Protein AF-A0A511R8L6-F1 (afdb_monomer)

Organism: NCBI:txid1227553

Secondary structure (DSSP, 8-state):
--HHHHHHS---HHHHHHHHHGGGSS-------TTHHHHHHHHHHHHHHHHTTEETTEE--PPP----

Solvent-accessible surface area (backbone atoms only — not comparable to full-atom values): 4138 Å² total; per-residue (Å²): 97,45,59,50,17,9,65,68,71,49,66,50,74,66,32,53,53,46,48,60,59,48,57,76,49,96,74,85,76,74,68,89,42,91,27,34,69,58,44,50,54,54,49,53,54,46,39,58,58,46,50,62,29,45,54,93,93,42,80,44,85,60,86,77,88,84,80,132

Radius of gyration: 13.33 Å; Cα contacts (8 Å, |Δi|>4): 70; chains: 1; bounding box: 28×21×35 Å

Foldseek 3Di:
DCQCCQAPVDGDPVVLVVLLVCLPPPDDDDDHHPRVVVVVVSSVVSNVVVVQQDDPNDGHDDDDPPDD

InterPro domains:
  IPR015813 Pyruvate/Phosphoenolpyruvate kinase-like domain superfamily [SSF51621] (1-57)
  IPR040442 Pyruvate kinase-like domain superfamily [G3DSA:3.20.20.60] (1-52)

Sequence (68 aa):
MLDRLVKKGTPSRAEVSDAVLAARAECVMLNKGPYLEQGIRVLTEVLRRMQDHQYKKTPKMRPLKVWS

Structure (mmCIF, N/CA/C/O backbone):
data_AF-A0A511R8L6-F1
#
_entry.id   AF-A0A511R8L6-F1
#
loop_
_atom_site.group_PDB
_atom_site.id
_atom_site.type_symbol
_atom_site.label_atom_id
_atom_site.label_alt_id
_atom_site.label_comp_id
_atom_site.label_asym_id
_atom_site.label_entity_id
_atom_site.label_seq_id
_atom_site.pdbx_PDB_ins_code
_atom_site.Cartn_x
_atom_site.Cartn_y
_atom_site.Cartn_z
_atom_site.occupancy
_atom_site.B_iso_or_equiv
_atom_site.auth_seq_id
_atom_site.auth_comp_id
_atom_site.auth_asym_id
_atom_site.auth_atom_id
_atom_site.pdbx_PDB_model_num
ATOM 1 N N . MET A 1 1 ? 3.642 -0.361 7.753 1.00 73.19 1 MET A N 1
ATOM 2 C CA . MET A 1 1 ? 2.861 -0.350 6.505 1.00 73.19 1 MET A CA 1
ATOM 3 C C . MET A 1 1 ? 1.360 -0.508 6.761 1.00 73.19 1 MET A C 1
ATOM 5 O O . MET A 1 1 ? 0.960 -1.487 7.377 1.00 73.19 1 MET A O 1
ATOM 9 N N . LEU A 1 2 ? 0.545 0.464 6.319 1.00 86.94 2 LEU A N 1
ATOM 10 C CA . LEU A 1 2 ? -0.940 0.461 6.314 1.00 86.94 2 LEU A CA 1
ATOM 11 C C . LEU A 1 2 ? -1.665 0.135 7.650 1.00 86.94 2 LEU A C 1
ATOM 13 O O . LEU A 1 2 ? -2.806 -0.327 7.639 1.00 86.94 2 LEU A O 1
ATOM 17 N N . ASP A 1 3 ? -1.064 0.413 8.807 1.00 90.25 3 ASP A N 1
ATOM 18 C CA . ASP A 1 3 ? -1.638 0.103 10.127 1.00 90.25 3 ASP A CA 1
ATOM 19 C C . ASP A 1 3 ? -2.930 0.886 10.419 1.00 90.25 3 ASP A C 1
ATOM 21 O O . ASP A 1 3 ? -3.926 0.334 10.895 1.00 90.25 3 ASP A O 1
ATOM 25 N N . ARG A 1 4 ? -2.953 2.176 10.074 1.00 91.69 4 ARG A N 1
ATOM 26 C CA . ARG A 1 4 ? -4.130 3.033 10.228 1.00 91.69 4 ARG A CA 1
ATOM 27 C C . ARG A 1 4 ? -5.245 2.615 9.283 1.00 91.69 4 ARG A C 1
ATOM 29 O O . ARG A 1 4 ? -6.400 2.641 9.693 1.00 91.69 4 ARG A O 1
ATOM 36 N N . LEU A 1 5 ? -4.913 2.192 8.063 1.00 92.56 5 LEU A N 1
ATOM 37 C CA . LEU A 1 5 ? -5.904 1.654 7.134 1.00 92.56 5 LEU A CA 1
ATOM 38 C C . LEU A 1 5 ? -6.564 0.418 7.736 1.00 92.56 5 LEU A C 1
ATOM 40 O O . LEU A 1 5 ? -7.782 0.387 7.851 1.00 92.56 5 LEU A O 1
ATOM 44 N N . VAL A 1 6 ? -5.780 -0.556 8.197 1.00 94.38 6 VAL A N 1
ATOM 45 C CA . VAL A 1 6 ? -6.340 -1.810 8.713 1.00 94.38 6 VAL A CA 1
ATOM 46 C C . VAL A 1 6 ? -7.154 -1.602 10.001 1.00 94.38 6 VAL A C 1
ATOM 48 O O . VAL A 1 6 ? -8.155 -2.289 10.217 1.00 94.38 6 VAL A O 1
ATOM 51 N N . LYS A 1 7 ? -6.788 -0.621 10.835 1.00 92.19 7 LYS A N 1
ATOM 52 C CA . LYS A 1 7 ? -7.499 -0.315 12.089 1.00 92.19 7 LYS A CA 1
ATOM 53 C C . LYS A 1 7 ? -8.676 0.653 11.932 1.00 92.19 7 LYS A C 1
ATOM 55 O O . LYS A 1 7 ? -9.659 0.517 12.652 1.00 92.19 7 LYS A O 1
ATOM 60 N N . LYS A 1 8 ? -8.576 1.648 11.046 1.00 92.81 8 LYS A N 1
ATOM 61 C CA . LYS A 1 8 ? -9.490 2.808 10.963 1.00 92.81 8 LYS A CA 1
ATOM 62 C C . LYS A 1 8 ? -10.096 3.038 9.573 1.00 92.81 8 LYS A C 1
ATOM 64 O O . LYS A 1 8 ? -10.784 4.036 9.386 1.00 92.81 8 LYS A O 1
ATOM 69 N N . GLY A 1 9 ? -9.800 2.192 8.588 1.00 90.88 9 GLY A N 1
ATOM 70 C CA . GLY A 1 9 ? -10.351 2.275 7.229 1.00 90.88 9 GLY A CA 1
ATOM 71 C C . GLY A 1 9 ? -9.786 3.410 6.371 1.00 90.88 9 GLY A C 1
ATOM 72 O O . GLY A 1 9 ? -10.195 3.577 5.228 1.00 90.88 9 GLY A O 1
ATOM 73 N N . THR A 1 10 ? -8.834 4.197 6.886 1.00 92.88 10 THR A N 1
ATOM 74 C CA . THR A 1 10 ? -8.222 5.318 6.156 1.00 92.88 10 THR A CA 1
ATOM 75 C C . THR A 1 10 ? -6.695 5.280 6.267 1.00 92.88 10 THR A C 1
ATOM 77 O O . THR A 1 10 ? -6.167 5.300 7.385 1.00 92.88 10 THR A O 1
ATOM 80 N N . PRO A 1 11 ? -5.956 5.228 5.142 1.00 91.06 11 PRO A N 1
ATOM 81 C CA . PRO A 1 11 ? -4.501 5.295 5.163 1.00 91.06 11 PRO A CA 1
ATOM 82 C C . PRO A 1 11 ? -4.032 6.746 5.318 1.00 91.06 11 PRO A C 1
ATOM 84 O O . PRO A 1 11 ? -4.668 7.684 4.839 1.00 91.06 11 PRO A O 1
ATOM 87 N N . SER A 1 12 ? -2.881 6.944 5.951 1.00 92.38 12 SER A N 1
ATOM 88 C CA . SER A 1 12 ? -2.162 8.219 5.920 1.00 92.38 12 SER A CA 1
ATOM 89 C C . SER A 1 12 ? -1.295 8.349 4.663 1.00 92.38 12 SER A C 1
ATOM 91 O O . SER A 1 12 ? -0.896 7.357 4.054 1.00 92.38 12 SER A O 1
ATOM 93 N N . ARG A 1 13 ? -0.923 9.586 4.300 1.00 89.50 13 ARG A N 1
ATOM 94 C CA . ARG A 1 13 ? 0.007 9.854 3.185 1.00 89.50 13 ARG A CA 1
ATOM 95 C C . ARG A 1 13 ? 1.338 9.111 3.348 1.00 89.50 13 ARG A C 1
ATOM 97 O O . ARG A 1 13 ? 1.869 8.595 2.368 1.00 89.50 13 ARG A O 1
ATOM 104 N N . ALA A 1 14 ? 1.857 9.053 4.575 1.00 90.81 14 ALA A N 1
ATOM 105 C CA . ALA A 1 14 ? 3.087 8.332 4.882 1.00 90.81 14 ALA A CA 1
ATOM 106 C C . ALA A 1 14 ? 2.936 6.831 4.600 1.00 90.81 14 ALA A C 1
ATOM 108 O O . ALA A 1 14 ? 3.789 6.252 3.940 1.00 90.81 14 ALA A O 1
ATOM 109 N N . GLU A 1 15 ? 1.821 6.220 5.006 1.00 89.12 15 GLU A N 1
ATOM 110 C CA . GLU A 1 15 ? 1.568 4.798 4.748 1.00 89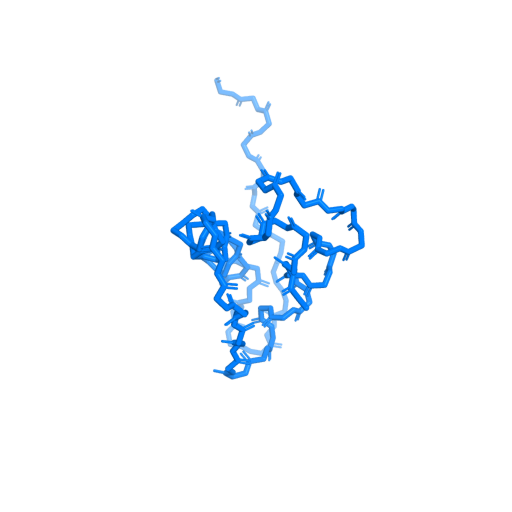.12 15 GLU A CA 1
ATOM 111 C C . GLU A 1 15 ? 1.354 4.477 3.268 1.00 89.12 15 GLU A C 1
ATOM 113 O O . GLU A 1 15 ? 1.737 3.398 2.829 1.00 89.12 15 GLU A O 1
ATOM 118 N N . VAL A 1 16 ? 0.775 5.396 2.489 1.00 88.00 16 VAL A N 1
ATOM 119 C CA . VAL A 1 16 ? 0.681 5.229 1.029 1.00 88.00 16 VAL A CA 1
ATOM 120 C C . VAL A 1 16 ? 2.075 5.243 0.402 1.00 88.00 16 VAL A C 1
ATOM 122 O O . VAL A 1 16 ? 2.378 4.393 -0.431 1.00 88.00 16 VAL A O 1
ATOM 125 N N . SER A 1 17 ? 2.943 6.169 0.818 1.00 87.38 17 SER A N 1
ATOM 126 C CA . SER A 1 17 ? 4.324 6.226 0.327 1.00 87.38 17 SER A CA 1
ATOM 127 C C . SER A 1 17 ? 5.125 4.983 0.723 1.00 87.38 17 SER A C 1
ATOM 129 O O . SER A 1 17 ? 5.829 4.420 -0.112 1.00 87.38 17 SER A O 1
ATOM 131 N N . ASP A 1 18 ? 4.985 4.535 1.972 1.00 86.81 18 ASP A N 1
ATOM 132 C CA . ASP A 1 18 ? 5.571 3.289 2.479 1.00 86.81 18 ASP A CA 1
ATOM 133 C C . ASP A 1 18 ? 5.104 2.095 1.637 1.00 86.81 18 ASP A C 1
ATOM 135 O O . ASP A 1 18 ? 5.912 1.269 1.217 1.00 86.81 18 ASP A O 1
ATOM 139 N N . ALA A 1 19 ? 3.815 2.061 1.272 1.00 87.75 19 ALA A N 1
ATOM 140 C CA . ALA A 1 19 ? 3.276 0.971 0.475 1.00 87.75 19 ALA A CA 1
ATOM 141 C C . ALA A 1 19 ? 3.830 0.911 -0.956 1.00 87.75 19 ALA A C 1
ATOM 143 O O . ALA A 1 19 ? 4.022 -0.172 -1.506 1.00 87.75 19 ALA A O 1
ATOM 144 N N . VAL A 1 20 ? 4.118 2.070 -1.552 1.00 83.94 20 VAL A N 1
ATOM 145 C CA . VAL A 1 20 ? 4.784 2.158 -2.859 1.00 83.94 20 VAL A CA 1
ATOM 146 C C . VAL A 1 20 ? 6.227 1.661 -2.769 1.00 83.94 20 VAL A C 1
ATOM 148 O O . VAL A 1 20 ? 6.675 0.918 -3.640 1.00 83.94 20 VAL A O 1
ATOM 151 N N . LEU A 1 21 ? 6.956 2.035 -1.715 1.00 81.12 21 LEU A N 1
ATOM 152 C CA . LEU A 1 21 ? 8.336 1.584 -1.506 1.00 81.12 21 LEU A CA 1
ATOM 153 C C . LEU A 1 21 ? 8.415 0.076 -1.246 1.00 81.12 21 LEU A C 1
ATOM 155 O O . LEU A 1 21 ? 9.314 -0.593 -1.759 1.00 81.12 21 LEU A O 1
ATOM 159 N N . ALA A 1 22 ? 7.438 -0.468 -0.526 1.00 83.00 22 ALA A N 1
ATOM 160 C CA . ALA A 1 22 ? 7.337 -1.890 -0.233 1.00 83.00 22 ALA A CA 1
ATOM 161 C C . ALA A 1 22 ? 7.110 -2.771 -1.469 1.00 83.00 22 ALA A C 1
ATOM 163 O O . ALA A 1 22 ? 7.343 -3.972 -1.398 1.00 83.00 22 ALA A O 1
ATOM 164 N N . ALA A 1 23 ? 6.759 -2.202 -2.628 1.00 78.12 23 ALA A N 1
ATOM 165 C CA . ALA A 1 23 ? 6.738 -2.950 -3.886 1.00 78.12 23 ALA A CA 1
ATOM 166 C C . ALA A 1 23 ? 8.111 -3.493 -4.319 1.00 78.12 23 ALA A C 1
ATOM 168 O O . ALA A 1 23 ? 8.191 -4.294 -5.246 1.00 78.12 23 ALA A O 1
ATOM 169 N N . ARG A 1 24 ? 9.192 -3.054 -3.664 1.00 76.06 24 ARG A N 1
ATOM 170 C CA . ARG A 1 24 ? 10.549 -3.583 -3.849 1.00 76.06 24 ARG A CA 1
ATOM 171 C C . ARG A 1 24 ? 10.916 -4.685 -2.851 1.00 76.06 24 ARG A C 1
ATOM 173 O O . ARG A 1 24 ? 11.992 -5.257 -2.981 1.00 76.06 24 ARG A O 1
ATOM 180 N N . ALA A 1 25 ? 10.082 -4.936 -1.845 1.00 81.00 25 ALA A N 1
ATOM 181 C CA . ALA A 1 25 ? 10.319 -5.973 -0.852 1.00 81.00 25 ALA A CA 1
ATOM 182 C C . ALA A 1 25 ? 9.833 -7.336 -1.366 1.00 81.00 25 ALA A C 1
ATOM 184 O O . ALA A 1 25 ? 8.869 -7.417 -2.123 1.00 81.00 25 ALA A O 1
ATOM 185 N N . GLU A 1 26 ? 10.476 -8.415 -0.920 1.00 78.06 26 GLU A N 1
ATOM 186 C CA . GLU A 1 26 ? 10.048 -9.786 -1.240 1.00 78.06 26 GLU A CA 1
ATOM 187 C C . GLU A 1 26 ? 8.796 -10.200 -0.458 1.00 78.06 26 GLU A C 1
ATOM 189 O O . GLU A 1 26 ? 8.015 -11.033 -0.912 1.00 78.06 26 GLU A O 1
ATOM 194 N N . CYS A 1 27 ? 8.586 -9.605 0.717 1.00 84.12 27 CYS A N 1
ATOM 195 C CA . CYS A 1 27 ? 7.445 -9.881 1.573 1.00 84.12 27 CYS A CA 1
ATOM 196 C C . CYS A 1 27 ? 6.954 -8.598 2.241 1.00 84.12 27 CYS A C 1
ATOM 198 O O . CYS A 1 27 ? 7.740 -7.734 2.636 1.00 84.12 27 CYS A O 1
ATOM 200 N N . VAL A 1 28 ? 5.636 -8.502 2.389 1.00 85.94 28 VAL A N 1
ATOM 201 C CA . VAL A 1 28 ? 4.956 -7.420 3.090 1.00 85.94 28 VAL A CA 1
ATOM 202 C C . VAL A 1 28 ? 4.020 -8.027 4.122 1.00 85.94 28 VAL A C 1
ATOM 204 O O . VAL A 1 28 ? 3.253 -8.937 3.814 1.00 85.94 28 VAL A O 1
ATOM 207 N N . MET A 1 29 ? 4.034 -7.478 5.335 1.00 91.00 29 MET A N 1
ATOM 208 C CA . MET A 1 29 ? 3.129 -7.879 6.411 1.00 91.00 29 MET A CA 1
ATOM 209 C C . MET A 1 29 ? 2.051 -6.820 6.655 1.00 91.00 29 MET A C 1
ATOM 211 O O . MET A 1 29 ? 2.309 -5.617 6.586 1.00 91.00 29 MET A O 1
ATOM 215 N N . LEU A 1 30 ? 0.847 -7.283 6.992 1.00 90.44 30 LEU A N 1
ATOM 216 C CA . LEU A 1 30 ? -0.258 -6.455 7.467 1.00 90.44 30 LEU A CA 1
ATOM 217 C C . LEU A 1 30 ? -0.662 -6.916 8.867 1.00 90.44 30 LEU A C 1
ATOM 219 O O . LEU A 1 30 ? -0.774 -8.114 9.131 1.00 90.44 30 LEU A O 1
ATOM 223 N N . ASN A 1 31 ? -0.912 -5.959 9.757 1.00 91.44 31 ASN A N 1
ATOM 224 C CA . ASN A 1 31 ? -1.517 -6.249 11.055 1.00 91.44 31 ASN A CA 1
ATOM 225 C C . ASN A 1 31 ? -2.973 -6.696 10.873 1.00 91.44 31 ASN A C 1
ATOM 227 O O . ASN A 1 31 ? -3.599 -6.365 9.872 1.00 91.44 31 ASN A O 1
ATOM 231 N N . LYS A 1 32 ? -3.544 -7.416 11.847 1.00 91.12 32 LYS A N 1
ATOM 232 C CA . LYS A 1 32 ? -4.988 -7.709 11.858 1.00 91.12 32 LYS A CA 1
ATOM 233 C C . LYS A 1 32 ? -5.793 -6.454 12.201 1.00 91.12 32 LYS A C 1
ATOM 235 O O . LYS A 1 32 ? -5.357 -5.624 12.998 1.00 91.12 32 LYS A O 1
ATOM 240 N N . GLY A 1 33 ? -7.000 -6.357 11.650 1.00 93.81 33 GLY A N 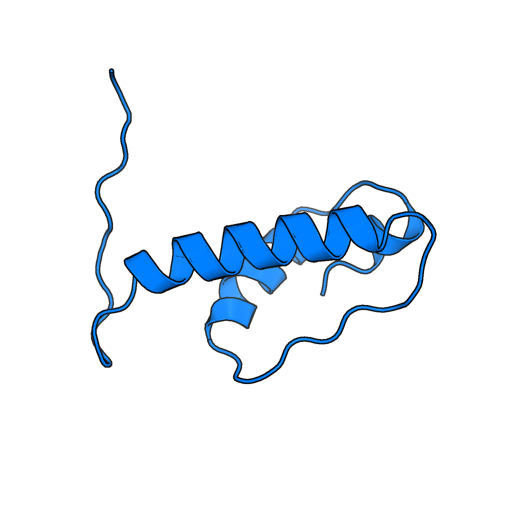1
ATOM 241 C CA . GLY A 1 33 ? -7.958 -5.313 12.002 1.00 93.81 33 GLY A CA 1
ATOM 242 C C . GLY A 1 33 ? -9.242 -5.378 11.172 1.00 93.81 33 GLY A C 1
ATOM 243 O O . GLY A 1 33 ? -9.323 -6.178 10.237 1.00 93.81 33 GLY A O 1
ATOM 244 N N . PRO A 1 34 ? -10.246 -4.547 11.505 1.00 94.88 34 PRO A N 1
ATOM 245 C CA . PRO A 1 34 ? -11.576 -4.603 10.892 1.00 94.88 34 PRO A CA 1
ATOM 246 C C . PRO A 1 34 ? -11.575 -4.353 9.380 1.00 94.88 34 PRO A C 1
ATOM 248 O O . PRO A 1 34 ? -12.457 -4.825 8.674 1.00 94.88 34 PRO A O 1
ATOM 251 N N . TYR A 1 35 ? -10.567 -3.638 8.874 1.00 95.56 35 TYR A N 1
ATOM 252 C CA . TYR A 1 35 ? -10.447 -3.261 7.466 1.00 95.56 35 TYR A CA 1
ATOM 253 C C . TYR A 1 35 ? -9.333 -4.038 6.749 1.00 95.56 35 TYR A C 1
ATOM 255 O O . TYR A 1 35 ? -8.777 -3.563 5.758 1.00 95.56 35 TYR A O 1
ATOM 263 N N . LEU A 1 36 ? -8.972 -5.230 7.243 1.00 93.88 36 LEU A N 1
ATOM 264 C CA . LEU A 1 36 ? -7.891 -6.041 6.672 1.00 93.88 36 LEU A CA 1
ATOM 265 C C . LEU A 1 36 ? -8.103 -6.331 5.180 1.00 93.88 36 LEU A C 1
ATOM 267 O O . LEU A 1 36 ? -7.158 -6.227 4.404 1.00 93.88 36 LEU A O 1
ATOM 271 N N . GLU A 1 37 ? -9.336 -6.624 4.759 1.00 95.31 37 GLU A N 1
ATOM 272 C CA . GLU A 1 37 ? -9.645 -6.866 3.345 1.00 95.31 37 GLU A CA 1
ATOM 273 C C . GLU A 1 37 ? -9.335 -5.638 2.471 1.00 95.31 37 GLU A C 1
ATOM 275 O O . GLU A 1 37 ? -8.753 -5.767 1.393 1.00 95.31 37 GLU A O 1
ATOM 280 N N . GLN A 1 38 ? -9.650 -4.430 2.953 1.00 93.62 38 GLN A N 1
ATOM 281 C CA . GLN A 1 38 ? -9.283 -3.191 2.262 1.00 93.62 38 GLN A CA 1
ATOM 282 C C . GLN A 1 38 ? -7.763 -3.019 2.214 1.00 93.62 38 GLN A C 1
ATOM 284 O O . GLN A 1 38 ? -7.226 -2.647 1.172 1.00 93.62 38 GLN A O 1
ATOM 289 N N . GLY A 1 39 ? -7.069 -3.339 3.311 1.00 93.38 39 GLY A N 1
ATOM 290 C CA . GLY A 1 39 ? -5.608 -3.369 3.367 1.00 93.38 39 GLY A CA 1
ATOM 291 C C . GLY A 1 39 ? -4.997 -4.260 2.286 1.00 93.38 39 GLY A C 1
ATOM 292 O O . GLY A 1 39 ? -4.114 -3.813 1.554 1.00 93.38 39 GLY A O 1
ATOM 293 N N . ILE A 1 40 ? -5.516 -5.483 2.132 1.00 93.44 40 ILE A N 1
ATOM 294 C CA . ILE A 1 40 ? -5.081 -6.430 1.096 1.00 93.44 40 ILE A CA 1
ATOM 295 C C . ILE A 1 40 ? -5.362 -5.862 -0.299 1.00 93.44 40 ILE A C 1
ATOM 297 O O . ILE A 1 40 ? -4.451 -5.805 -1.117 1.00 93.44 40 ILE A O 1
ATOM 301 N N . ARG A 1 41 ? -6.581 -5.376 -0.570 1.00 93.88 41 ARG A N 1
ATOM 302 C CA . ARG A 1 41 ? -6.955 -4.816 -1.885 1.00 93.88 41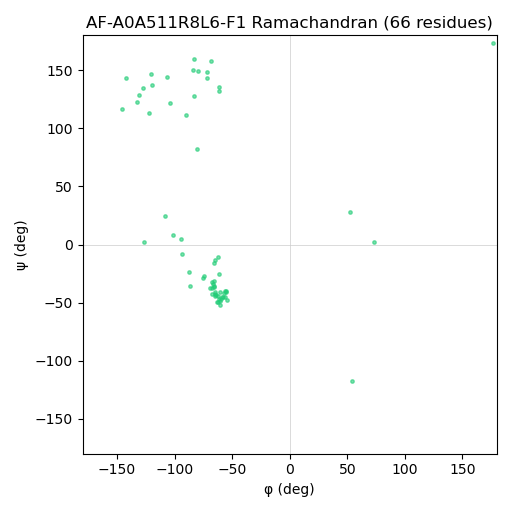 ARG A CA 1
ATOM 303 C C . ARG A 1 41 ? -6.063 -3.642 -2.298 1.00 93.88 41 ARG A C 1
ATOM 305 O O . ARG A 1 41 ? -5.601 -3.598 -3.438 1.00 93.88 41 ARG A O 1
ATOM 312 N N . VAL A 1 42 ? -5.805 -2.708 -1.379 1.00 91.06 42 VAL A N 1
ATOM 313 C CA . VAL A 1 42 ? -4.913 -1.561 -1.619 1.00 91.06 42 VAL A CA 1
ATOM 314 C C . VAL A 1 42 ? -3.501 -2.044 -1.926 1.00 91.06 42 VAL A C 1
ATOM 316 O O . VAL A 1 42 ? -2.901 -1.593 -2.902 1.00 91.06 42 VAL A O 1
ATOM 319 N N . LEU A 1 43 ? -2.988 -2.983 -1.129 1.00 90.56 43 LEU A N 1
ATOM 320 C CA . LEU A 1 43 ? -1.664 -3.550 -1.338 1.00 9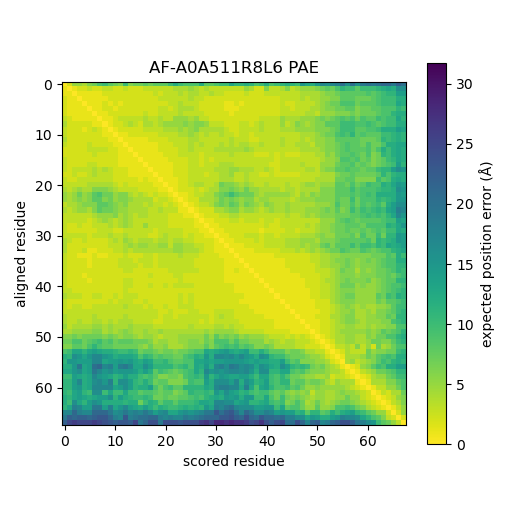0.56 43 LEU A CA 1
ATOM 321 C C . LEU A 1 43 ? -1.549 -4.234 -2.706 1.00 90.56 43 LEU A C 1
ATOM 323 O O . LEU A 1 43 ? -0.625 -3.937 -3.459 1.00 90.56 43 LEU A O 1
ATOM 327 N N . THR A 1 44 ? -2.506 -5.092 -3.062 1.00 90.12 44 THR A N 1
ATOM 328 C CA . THR A 1 44 ? -2.534 -5.787 -4.354 1.00 90.12 44 THR A CA 1
ATOM 329 C C . THR A 1 44 ? -2.507 -4.806 -5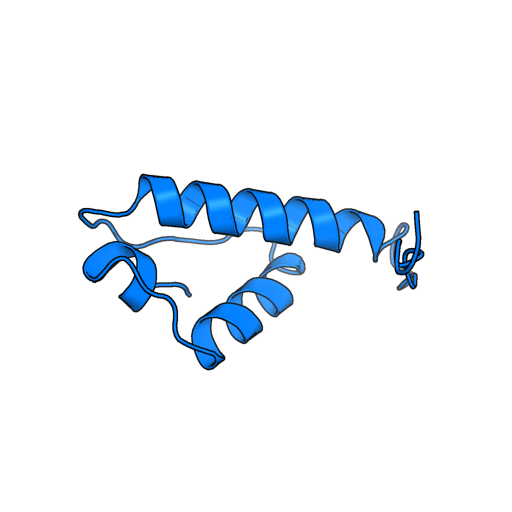.525 1.00 90.12 44 THR A C 1
ATOM 331 O O . THR A 1 44 ? -1.734 -4.998 -6.461 1.00 90.12 44 THR A O 1
ATOM 334 N N . GLU A 1 45 ? -3.297 -3.730 -5.478 1.00 89.31 45 GLU A N 1
ATOM 335 C CA . GLU A 1 45 ? -3.330 -2.753 -6.571 1.00 89.31 45 GLU A CA 1
ATOM 336 C C . GLU A 1 45 ? -2.030 -1.939 -6.671 1.00 89.31 45 GLU A C 1
ATOM 338 O O . GLU A 1 45 ? -1.562 -1.667 -7.779 1.00 89.31 45 GL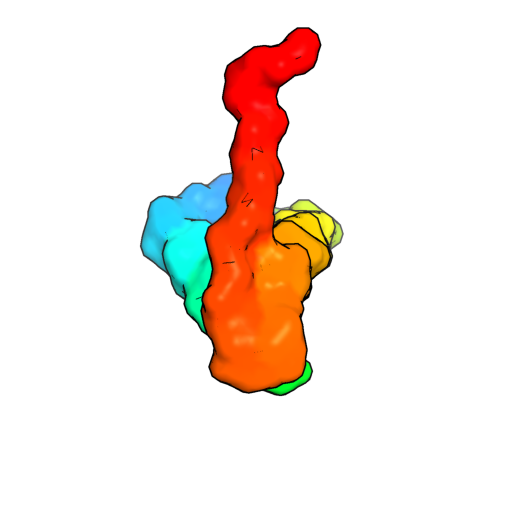U A O 1
ATOM 343 N N . VAL A 1 46 ? -1.411 -1.580 -5.540 1.00 87.81 46 VAL A N 1
ATOM 344 C CA . VAL A 1 46 ? -0.101 -0.907 -5.536 1.00 87.81 46 VAL A CA 1
ATOM 345 C C . VAL A 1 46 ? 0.972 -1.815 -6.132 1.00 87.81 46 VAL A C 1
ATOM 347 O O . VAL A 1 46 ? 1.681 -1.385 -7.041 1.00 87.81 46 VAL A O 1
ATOM 350 N N . LEU A 1 47 ? 1.059 -3.070 -5.681 1.00 85.25 47 LEU A N 1
ATOM 351 C CA . LEU A 1 47 ? 2.040 -4.036 -6.182 1.00 85.25 47 LEU A CA 1
ATOM 352 C C . LEU A 1 47 ? 1.871 -4.278 -7.683 1.00 85.25 47 LEU A C 1
ATOM 354 O O . LEU A 1 47 ? 2.840 -4.171 -8.433 1.00 85.25 47 LEU A O 1
ATOM 358 N N . ARG A 1 48 ? 0.634 -4.506 -8.140 1.00 86.44 48 ARG A N 1
ATOM 359 C CA . ARG A 1 48 ? 0.322 -4.710 -9.560 1.00 86.44 48 ARG A CA 1
ATOM 360 C C . ARG A 1 48 ? 0.737 -3.511 -10.411 1.00 86.44 48 ARG A C 1
ATOM 362 O O . ARG A 1 48 ? 1.380 -3.673 -11.440 1.00 86.44 48 ARG A O 1
ATOM 369 N N . ARG A 1 49 ? 0.429 -2.288 -9.965 1.00 84.31 49 ARG A N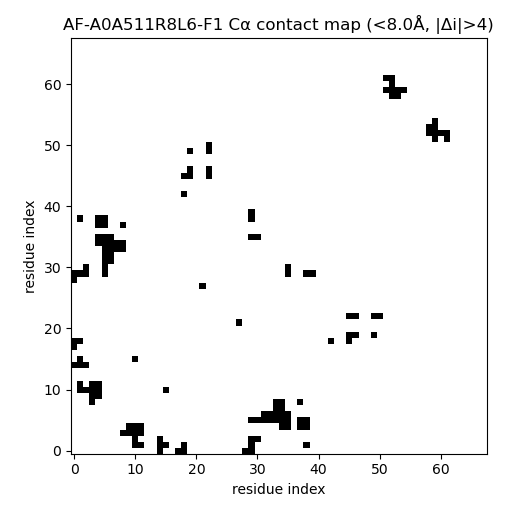 1
ATOM 370 C CA . ARG A 1 49 ? 0.852 -1.065 -10.668 1.00 84.31 49 ARG A CA 1
ATOM 371 C C . ARG A 1 49 ? 2.363 -0.889 -10.665 1.00 84.31 49 ARG A C 1
ATOM 373 O O . ARG A 1 49 ? 2.896 -0.343 -11.623 1.00 84.31 49 ARG A O 1
ATOM 380 N N . MET A 1 50 ? 3.049 -1.267 -9.591 1.00 81.06 50 MET A N 1
ATOM 381 C CA . MET A 1 50 ? 4.500 -1.114 -9.477 1.00 81.06 50 MET A CA 1
ATOM 382 C C . MET A 1 50 ? 5.272 -2.141 -10.306 1.00 81.06 50 MET A C 1
ATOM 384 O O . MET A 1 50 ? 6.334 -1.790 -10.819 1.00 81.06 50 MET A O 1
ATOM 388 N N . GLN A 1 51 ? 4.722 -3.338 -10.532 1.00 78.38 51 GLN A N 1
ATOM 389 C CA . GLN A 1 51 ? 5.287 -4.303 -11.483 1.00 78.38 51 GLN A CA 1
ATOM 390 C C . GLN A 1 51 ? 5.438 -3.698 -12.887 1.00 78.38 51 GLN A C 1
ATOM 392 O O . GLN A 1 51 ? 6.491 -3.851 -13.498 1.00 78.38 51 GLN A O 1
ATOM 397 N N . ASP A 1 52 ? 4.468 -2.907 -13.355 1.00 79.75 52 ASP A N 1
ATOM 398 C CA . ASP A 1 52 ? 4.549 -2.228 -14.661 1.00 79.75 52 ASP A CA 1
ATOM 399 C C . ASP A 1 52 ? 5.664 -1.162 -14.743 1.00 79.75 52 ASP A C 1
ATOM 401 O O . ASP A 1 52 ? 6.038 -0.729 -15.835 1.00 79.75 52 ASP A O 1
ATOM 405 N N . HIS A 1 53 ? 6.204 -0.720 -13.602 1.00 78.81 53 HIS A N 1
ATOM 406 C CA . HIS A 1 53 ? 7.302 0.251 -13.529 1.00 78.81 53 HIS A CA 1
ATOM 407 C C . HIS A 1 53 ? 8.683 -0.410 -13.422 1.00 78.81 53 HIS A C 1
ATOM 409 O O . HIS A 1 53 ? 9.685 0.288 -13.255 1.00 78.81 53 HIS A O 1
ATOM 415 N N . GLN A 1 54 ? 8.769 -1.740 -13.505 1.00 70.88 54 GLN A N 1
ATOM 416 C CA . GLN A 1 54 ? 10.029 -2.481 -13.479 1.00 70.88 54 GLN A CA 1
ATOM 417 C C . GLN A 1 54 ? 10.068 -3.489 -14.630 1.00 70.88 54 GLN A C 1
ATOM 419 O O . GLN A 1 54 ? 9.164 -4.296 -14.811 1.00 70.88 54 GLN A O 1
ATOM 424 N N . TYR A 1 55 ? 11.144 -3.480 -15.415 1.00 72.62 55 TYR A N 1
ATOM 425 C CA . TYR A 1 55 ? 11.439 -4.549 -16.368 1.00 72.62 55 TYR A CA 1
ATOM 426 C C . TYR A 1 55 ? 12.803 -5.138 -16.044 1.00 72.62 55 TYR A C 1
ATOM 428 O O . TYR A 1 55 ? 13.824 -4.464 -16.185 1.00 72.62 55 TYR A O 1
ATOM 436 N N . LYS A 1 56 ? 12.832 -6.402 -15.606 1.00 73.88 56 LYS A N 1
ATOM 437 C CA . LYS A 1 56 ? 14.026 -7.016 -15.006 1.00 73.88 56 LYS A CA 1
ATOM 438 C C . LYS A 1 56 ? 14.532 -6.140 -13.845 1.00 73.88 56 LYS A C 1
ATOM 440 O O . LYS A 1 56 ? 13.801 -5.946 -12.884 1.00 73.88 56 LYS A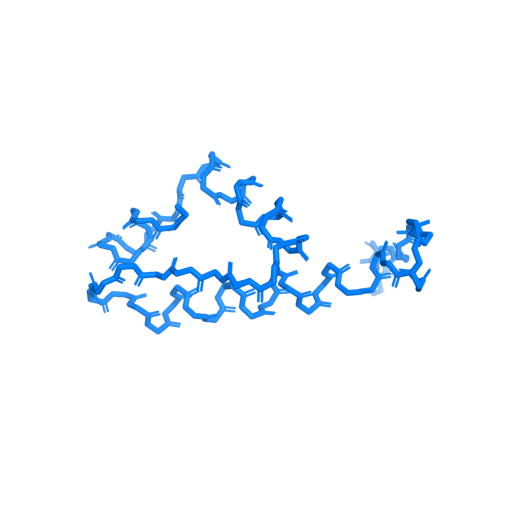 O 1
ATOM 445 N N . LYS A 1 57 ? 15.751 -5.595 -13.936 1.00 68.25 57 LYS A N 1
ATOM 446 C CA . LYS A 1 57 ? 16.336 -4.668 -12.948 1.00 68.25 57 LYS A CA 1
ATOM 447 C C . LYS A 1 57 ? 16.272 -3.195 -13.388 1.00 68.25 57 LYS A C 1
ATOM 449 O O . LYS A 1 57 ? 16.902 -2.348 -12.763 1.00 68.25 57 LYS A O 1
ATOM 454 N N . THR A 1 58 ? 15.568 -2.886 -14.479 1.00 74.81 58 THR A N 1
ATOM 455 C CA . THR A 1 58 ? 15.525 -1.544 -15.072 1.00 74.81 58 THR A CA 1
ATOM 456 C C . THR A 1 58 ? 14.199 -0.850 -14.743 1.00 74.81 58 THR A C 1
ATOM 458 O O . THR A 1 58 ? 13.141 -1.363 -15.129 1.00 74.81 58 THR A O 1
ATOM 461 N N . PRO A 1 59 ? 14.225 0.331 -14.094 1.00 78.81 59 PRO A N 1
ATOM 462 C CA . PRO A 1 59 ? 13.032 1.146 -13.897 1.00 78.81 59 PRO A CA 1
ATOM 463 C C . PRO A 1 59 ? 12.433 1.581 -15.241 1.00 78.81 59 PRO A C 1
ATOM 465 O O . PRO A 1 59 ? 13.154 2.030 -16.131 1.00 78.81 59 PRO A O 1
ATOM 468 N N . LYS A 1 60 ? 11.111 1.483 -15.380 1.00 80.25 60 LYS A N 1
ATOM 469 C CA . LYS A 1 60 ? 10.343 2.002 -16.517 1.00 80.25 60 LYS A CA 1
ATOM 470 C C . LYS A 1 60 ? 9.312 3.014 -16.034 1.00 80.25 60 LYS A C 1
ATOM 472 O O . LYS A 1 60 ? 8.735 2.872 -14.959 1.00 80.25 60 LYS A O 1
ATOM 477 N N . MET A 1 61 ? 9.043 4.021 -16.857 1.00 79.69 61 MET A N 1
ATOM 478 C CA . MET A 1 61 ? 7.874 4.877 -16.678 1.00 79.69 61 MET A CA 1
ATOM 479 C C . MET A 1 61 ? 6.724 4.254 -17.460 1.00 79.69 61 MET A C 1
ATOM 481 O O . MET A 1 61 ? 6.778 4.200 -18.690 1.00 79.69 61 MET A O 1
ATOM 485 N N . ARG A 1 62 ? 5.701 3.739 -16.766 1.00 81.38 62 ARG A N 1
ATOM 486 C CA . ARG A 1 62 ? 4.505 3.257 -17.462 1.00 81.38 62 ARG A CA 1
ATOM 487 C C . ARG A 1 62 ? 3.724 4.466 -17.999 1.00 81.38 62 ARG A C 1
ATOM 489 O O . ARG A 1 62 ? 3.640 5.481 -17.304 1.00 81.38 62 ARG A O 1
ATOM 496 N N . PRO A 1 63 ? 3.103 4.368 -19.182 1.00 80.31 63 PRO A N 1
ATOM 497 C CA . PRO A 1 63 ? 2.263 5.436 -19.703 1.00 80.31 63 PRO A CA 1
ATOM 498 C C . PRO A 1 63 ? 1.076 5.706 -18.768 1.00 80.31 63 PRO A C 1
ATOM 500 O O . PRO A 1 63 ? 0.370 4.788 -18.329 1.00 80.31 63 PRO A O 1
ATOM 503 N N . LEU A 1 64 ? 0.854 6.983 -18.458 1.00 82.06 64 LEU A N 1
ATOM 504 C CA . LEU A 1 64 ? -0.329 7.436 -17.738 1.00 82.06 64 LEU A CA 1
ATOM 505 C C . LEU A 1 64 ? -1.468 7.616 -18.746 1.00 82.06 64 LEU A C 1
ATOM 507 O O . LEU A 1 64 ? -1.312 8.302 -19.752 1.00 82.06 64 LEU A O 1
ATOM 511 N N . LYS A 1 65 ? -2.627 7.011 -18.478 1.00 80.56 65 LYS A N 1
ATOM 512 C CA . LYS A 1 65 ? -3.850 7.281 -19.243 1.00 80.56 65 LYS A CA 1
ATOM 513 C C . LYS A 1 65 ? -4.457 8.576 -18.711 1.00 80.56 65 LYS A C 1
ATOM 515 O O . LYS A 1 65 ? -5.274 8.524 -17.799 1.00 80.56 65 LYS A O 1
ATOM 520 N N . VAL A 1 66 ? -3.954 9.719 -19.178 1.00 80.31 66 VAL A N 1
ATOM 521 C CA . VAL A 1 66 ? -4.385 11.031 -18.663 1.00 80.31 66 VAL A CA 1
ATOM 522 C C . VAL A 1 66 ? -5.610 11.558 -19.407 1.00 80.31 66 VAL A C 1
ATOM 524 O O . VAL A 1 66 ? -6.388 12.286 -18.808 1.00 80.31 66 VAL A O 1
ATOM 527 N N . TRP A 1 67 ? -5.853 11.117 -20.644 1.00 66.19 67 TRP A N 1
ATOM 528 C CA . TRP A 1 67 ? -7.051 11.462 -21.411 1.00 66.19 67 TRP A CA 1
ATOM 529 C C . TRP A 1 67 ? -7.479 10.279 -22.287 1.00 66.19 67 TRP A C 1
ATOM 531 O O . TRP A 1 67 ? -6.726 9.840 -23.156 1.00 66.19 67 TRP A O 1
ATOM 541 N N . SER A 1 68 ? -8.670 9.752 -22.010 1.00 57.88 68 SER A N 1
ATOM 542 C CA . SER A 1 68 ? -9.446 8.814 -22.830 1.00 57.88 68 SER A CA 1
ATOM 543 C C . SER A 1 68 ? -10.915 9.102 -22.603 1.00 57.88 68 SER A C 1
ATOM 545 O O . SER A 1 68 ? -11.250 9.228 -21.402 1.00 57.88 68 SER A O 1
#

pLDDT: mean 85.21, std 7.91, range [57.88, 95.56]

Mea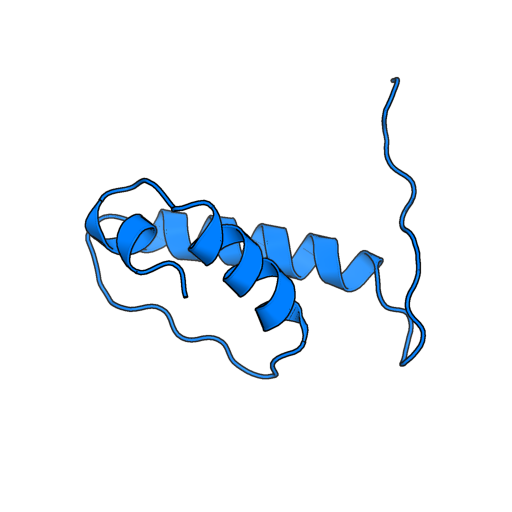n predicted aligned error: 5.82 Å